Protein AF-A0A061N6A4-F1 (afdb_monomer)

Sequence (95 aa):
MDNPLVTDYTIAVEPDYSIVCETLDVQSWSSNPRLSHALTKLTPQQKKILIGYYKFELTNQEIADQLNVSQQAVSRMRLATIRFFTKRYERRNWQ

Mean predicted aligned error: 11.98 Å

Nearest PDB structures (foldseek):
  5wuq-assembly1_A  TM=7.495E-01  e=1.399E-01  Bacillus subtilis subsp. subtilis str. 168
  5wur-assembly2_B  TM=7.916E-01  e=5.030E-01  Bacillus subtilis subsp. subtilis str. 168
  6dvb-assembly1_F  TM=7.555E-01  e=5.318E-01  Mycobacterium tuberculosis H37Rv
  5wur-assembly1_A  TM=7.019E-01  e=5.622E-01  Bacillus subtilis subsp. subtilis str. 168
  5uxx-assembly1_A  TM=6.635E-01  e=5.318E-01  Bartonella quintana str. Toulouse

Structure (mmCIF, N/CA/C/O backbone):
data_AF-A0A061N6A4-F1
#
_entry.id   AF-A0A061N6A4-F1
#
loop_
_atom_site.group_PDB
_atom_site.id
_atom_site.type_symbol
_atom_site.label_atom_id
_atom_site.label_alt_id
_atom_site.label_comp_id
_atom_site.label_asym_id
_atom_site.label_entity_id
_atom_site.label_seq_id
_atom_site.pdbx_PDB_ins_code
_atom_site.Cartn_x
_atom_site.Cartn_y
_atom_site.Cartn_z
_atom_site.occupancy
_atom_site.B_iso_or_equiv
_atom_site.auth_seq_id
_atom_site.auth_comp_id
_atom_site.auth_asym_id
_atom_site.auth_atom_id
_atom_site.pdbx_PDB_model_num
ATOM 1 N N . MET A 1 1 ? -40.586 39.514 1.515 1.00 50.53 1 MET A N 1
ATOM 2 C CA . MET A 1 1 ? -41.139 38.231 1.979 1.00 50.53 1 MET A CA 1
ATOM 3 C C . MET A 1 1 ? -41.906 37.722 0.768 1.00 50.53 1 MET A C 1
ATOM 5 O O . MET A 1 1 ? -42.841 38.398 0.380 1.00 50.53 1 MET A O 1
ATOM 9 N N . ASP A 1 2 ? -41.415 36.804 -0.056 1.00 42.56 2 ASP A N 1
ATOM 10 C CA . ASP A 1 2 ? -40.715 35.565 0.266 1.00 42.56 2 ASP A CA 1
ATOM 11 C C . ASP A 1 2 ? -39.713 35.188 -0.834 1.00 42.56 2 ASP A C 1
ATOM 13 O O . ASP A 1 2 ? -39.983 35.334 -2.024 1.00 42.56 2 ASP A O 1
ATOM 17 N N . ASN A 1 3 ? -38.538 34.724 -0.413 1.00 44.59 3 ASN A N 1
ATOM 18 C CA . ASN A 1 3 ? -37.513 34.138 -1.269 1.00 44.59 3 ASN A CA 1
ATOM 19 C C . ASN A 1 3 ? -37.725 32.613 -1.268 1.00 44.59 3 ASN A C 1
ATOM 21 O O . ASN A 1 3 ? -37.571 32.015 -0.200 1.00 44.59 3 ASN A O 1
ATOM 25 N N . PRO A 1 4 ? -38.089 31.959 -2.384 1.00 51.03 4 PRO A N 1
ATOM 26 C CA . PRO A 1 4 ? -38.139 30.507 -2.413 1.00 51.03 4 PRO A CA 1
ATOM 27 C C . PRO A 1 4 ? -36.710 29.953 -2.417 1.00 51.03 4 PRO A C 1
ATOM 29 O O . PRO A 1 4 ? -35.962 30.096 -3.383 1.00 51.03 4 PRO A O 1
ATOM 32 N N . LEU A 1 5 ? -36.342 29.321 -1.302 1.00 46.56 5 LEU A N 1
ATOM 33 C CA . LEU A 1 5 ? -35.138 28.511 -1.154 1.00 46.56 5 LEU A CA 1
ATOM 34 C C . LEU A 1 5 ? -35.175 27.364 -2.172 1.00 46.56 5 LEU A C 1
ATOM 36 O O . LEU A 1 5 ? -35.786 26.326 -1.932 1.00 46.56 5 LEU A O 1
ATOM 40 N N . VAL A 1 6 ? -34.513 27.547 -3.313 1.00 47.22 6 VAL A N 1
ATOM 41 C CA . VAL A 1 6 ? -34.135 26.437 -4.190 1.00 47.22 6 VAL A CA 1
ATOM 42 C C . VAL A 1 6 ? -32.920 25.775 -3.548 1.00 47.22 6 VAL A C 1
ATOM 44 O O . VAL A 1 6 ? -31.777 26.148 -3.803 1.00 47.22 6 VAL A O 1
ATOM 47 N N . THR A 1 7 ? -33.163 24.834 -2.640 1.00 47.94 7 THR A N 1
ATOM 48 C CA . THR A 1 7 ? -32.129 23.904 -2.186 1.00 47.94 7 THR A CA 1
ATOM 49 C C . THR A 1 7 ? -31.909 22.883 -3.288 1.00 47.94 7 THR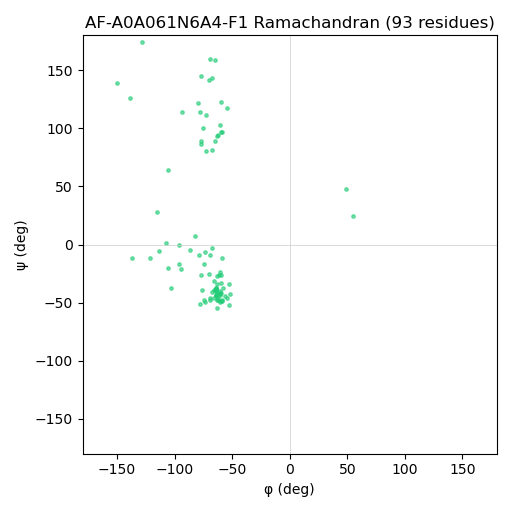 A C 1
ATOM 51 O O . THR A 1 7 ? -32.695 21.954 -3.470 1.00 47.94 7 THR A O 1
ATOM 54 N N . ASP A 1 8 ? -30.845 23.109 -4.047 1.00 44.41 8 ASP A N 1
ATOM 55 C CA . ASP A 1 8 ? -30.243 22.146 -4.955 1.00 44.41 8 ASP A CA 1
ATOM 56 C C . ASP A 1 8 ? -29.730 20.966 -4.115 1.00 44.41 8 ASP A C 1
ATOM 58 O O . ASP A 1 8 ? -28.652 21.014 -3.520 1.00 44.41 8 ASP A O 1
ATOM 62 N N . TYR A 1 9 ? -30.561 19.933 -3.959 1.00 51.38 9 TYR A N 1
ATOM 63 C CA . TYR A 1 9 ? -30.151 18.678 -3.340 1.00 51.38 9 TYR A CA 1
ATOM 64 C C . TYR A 1 9 ? -29.247 17.950 -4.329 1.00 51.38 9 TYR A C 1
ATOM 66 O O . TYR A 1 9 ? -29.665 17.039 -5.044 1.00 51.38 9 TYR A O 1
ATOM 74 N N . THR A 1 10 ? -27.983 18.361 -4.359 1.00 47.22 10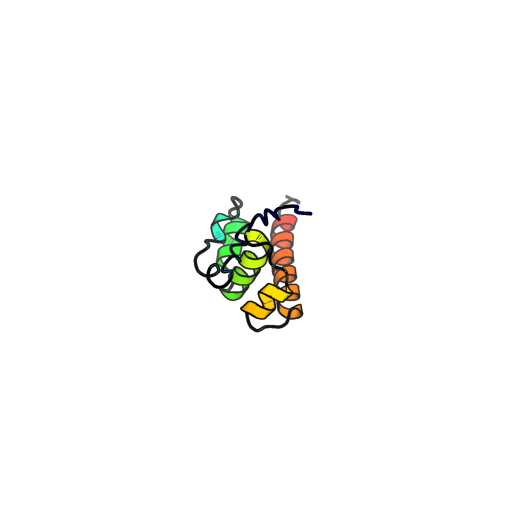 THR A N 1
ATOM 75 C CA . THR A 1 10 ? -26.909 17.533 -4.886 1.00 47.22 10 THR A CA 1
ATOM 76 C C . THR A 1 10 ? -26.904 16.287 -4.016 1.00 47.22 10 THR A C 1
ATOM 78 O O . THR A 1 10 ? -26.503 16.322 -2.854 1.00 47.22 10 THR A O 1
ATOM 81 N N . ILE A 1 11 ? -27.447 15.194 -4.549 1.00 50.00 11 ILE A N 1
ATOM 82 C CA . ILE A 1 11 ? -27.344 13.873 -3.945 1.00 50.00 11 ILE A CA 1
ATOM 83 C C . ILE A 1 11 ? -25.844 13.592 -3.875 1.00 50.00 11 ILE A C 1
ATOM 85 O O . ILE A 1 11 ? -25.228 13.206 -4.868 1.00 50.00 11 ILE A O 1
ATOM 89 N N . ALA A 1 12 ? -25.242 13.854 -2.716 1.00 49.50 12 ALA A N 1
ATOM 90 C CA . ALA A 1 12 ? -23.948 13.316 -2.363 1.00 49.50 12 ALA A CA 1
ATOM 91 C C . ALA A 1 12 ? -24.165 11.808 -2.271 1.00 49.50 12 ALA A C 1
ATOM 93 O O . ALA A 1 12 ? -24.579 11.277 -1.244 1.00 49.50 12 ALA A O 1
ATOM 94 N N . VAL A 1 13 ? -23.997 11.131 -3.405 1.00 51.44 13 VAL A N 1
ATOM 95 C CA . VAL A 1 13 ? -23.804 9.691 -3.425 1.00 51.44 13 VAL A CA 1
ATOM 96 C C . VAL A 1 13 ? -22.512 9.493 -2.652 1.00 51.44 13 VAL A C 1
ATOM 98 O O . VAL A 1 13 ? -21.431 9.681 -3.210 1.00 51.44 13 VAL A O 1
ATOM 101 N N . GLU A 1 14 ? -22.618 9.233 -1.348 1.00 52.78 14 GLU A N 1
ATOM 102 C CA . GLU A 1 14 ? -21.471 8.779 -0.579 1.00 52.78 14 GLU A CA 1
ATOM 103 C C . GLU A 1 14 ? -20.943 7.551 -1.317 1.00 52.78 14 GLU A C 1
ATOM 105 O O . GLU A 1 14 ? -21.703 6.596 -1.523 1.00 52.78 14 GLU A O 1
ATOM 110 N N . PRO A 1 15 ? -19.700 7.583 -1.828 1.00 52.09 15 PRO A N 1
ATOM 111 C CA . PRO A 1 15 ? -19.159 6.421 -2.493 1.00 52.09 15 PRO A CA 1
ATOM 112 C C . PRO A 1 15 ? -19.167 5.309 -1.457 1.00 52.09 15 PRO A C 1
ATOM 114 O O . PRO A 1 15 ? -18.605 5.464 -0.373 1.00 52.09 15 PRO A O 1
ATOM 117 N N . ASP A 1 16 ? -19.840 4.207 -1.766 1.00 52.2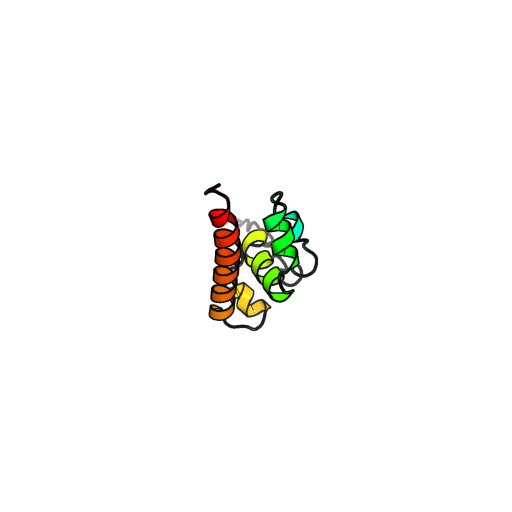8 16 ASP A N 1
ATOM 118 C CA . ASP A 1 16 ? -19.777 3.010 -0.945 1.00 52.28 16 ASP A CA 1
ATOM 119 C C . ASP A 1 16 ? -18.353 2.440 -1.050 1.00 52.28 16 ASP A C 1
ATOM 121 O O . ASP A 1 16 ? -18.039 1.559 -1.856 1.00 52.28 16 ASP A O 1
ATOM 125 N N . TYR A 1 17 ? -17.446 3.017 -0.259 1.00 51.97 17 TYR A N 1
ATOM 126 C CA . TYR A 1 17 ? -16.036 2.650 -0.190 1.00 51.97 17 TYR A CA 1
ATOM 127 C C . TYR A 1 17 ? -15.842 1.250 0.413 1.00 51.97 17 TYR A C 1
ATOM 129 O O . TYR A 1 17 ? -14.708 0.774 0.477 1.00 51.97 17 TYR A O 1
ATOM 137 N N . SER A 1 18 ? -16.916 0.570 0.841 1.00 52.44 18 SER A N 1
ATOM 138 C CA . SER A 1 18 ? -16.833 -0.737 1.493 1.00 52.44 18 SER A CA 1
ATOM 139 C C . SER A 1 18 ? -16.517 -1.893 0.532 1.00 52.44 18 SER A C 1
ATOM 141 O O . SER A 1 18 ? -16.063 -2.945 0.980 1.00 52.44 18 SER A O 1
ATOM 143 N N . ILE A 1 19 ? -16.677 -1.711 -0.788 1.00 53.66 19 ILE A N 1
ATOM 144 C CA . ILE A 1 19 ? -16.690 -2.843 -1.738 1.00 53.66 19 ILE A CA 1
ATOM 145 C C . ILE A 1 19 ? -15.413 -2.977 -2.591 1.00 53.66 19 ILE A C 1
ATOM 147 O O . ILE A 1 19 ? -15.110 -4.061 -3.096 1.00 53.66 19 ILE A O 1
ATOM 151 N N . VAL A 1 20 ? -14.594 -1.938 -2.759 1.00 52.28 20 VAL A N 1
ATOM 152 C CA . VAL A 1 20 ? -13.655 -1.914 -3.900 1.00 52.28 20 VAL A CA 1
ATOM 153 C C . VAL A 1 20 ? -12.199 -2.170 -3.515 1.00 52.28 20 VAL A C 1
ATOM 155 O O . VAL A 1 20 ? -11.331 -1.322 -3.681 1.00 52.28 20 VAL A O 1
ATOM 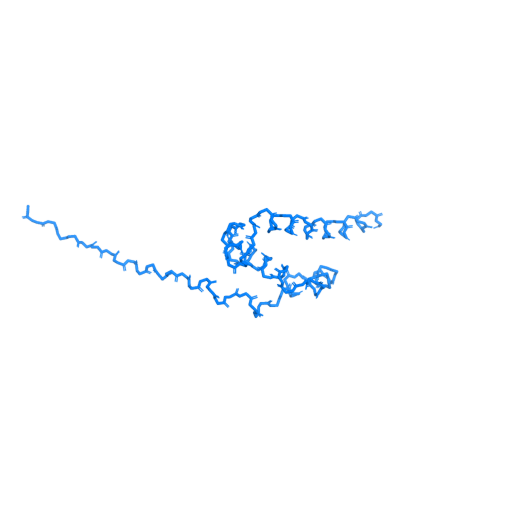158 N N . CYS A 1 21 ? -11.887 -3.362 -3.010 1.00 55.06 21 CYS A N 1
ATOM 159 C CA . CYS A 1 21 ? -10.487 -3.717 -2.729 1.00 55.06 21 CYS A CA 1
ATOM 160 C C . CYS A 1 21 ? -10.070 -5.131 -3.146 1.00 55.06 21 CYS A C 1
ATOM 162 O O . CYS A 1 21 ? -8.874 -5.417 -3.169 1.00 55.06 21 CYS A O 1
ATOM 164 N N . GLU A 1 22 ? -11.004 -6.017 -3.499 1.00 55.50 22 GLU A N 1
ATOM 165 C CA . GLU A 1 22 ? -10.666 -7.428 -3.749 1.00 55.50 22 GLU A CA 1
ATOM 166 C C . GLU A 1 22 ? -10.437 -7.779 -5.222 1.00 55.50 22 GLU A C 1
ATOM 168 O O . GLU A 1 22 ? -9.792 -8.784 -5.508 1.00 55.50 22 GLU A O 1
ATOM 173 N N . THR A 1 23 ? -10.878 -6.939 -6.161 1.00 57.69 23 THR A N 1
ATOM 174 C CA . THR A 1 23 ? -10.926 -7.296 -7.592 1.00 57.69 23 THR A CA 1
ATOM 175 C C . THR A 1 23 ? -9.977 -6.507 -8.493 1.00 57.69 23 THR A C 1
ATOM 177 O O . THR A 1 23 ? -9.869 -6.816 -9.678 1.00 57.69 23 THR A O 1
ATOM 180 N N . LEU A 1 24 ? -9.264 -5.502 -7.974 1.00 70.19 24 LEU A N 1
ATOM 181 C CA . LEU A 1 24 ? -8.369 -4.691 -8.802 1.00 70.19 24 LEU A CA 1
ATOM 182 C C . LEU A 1 24 ? -7.036 -5.401 -9.052 1.00 70.19 24 LEU A C 1
ATOM 184 O O . LEU A 1 24 ? -6.278 -5.704 -8.127 1.00 70.19 24 LEU A O 1
ATOM 188 N N . ASP A 1 25 ? -6.728 -5.612 -10.332 1.00 75.81 25 ASP A N 1
ATOM 189 C CA . ASP A 1 25 ? -5.466 -6.210 -10.747 1.00 75.81 25 ASP A CA 1
ATOM 190 C C . ASP A 1 25 ? -4.311 -5.201 -10.679 1.00 75.81 25 ASP A C 1
ATOM 192 O O . ASP A 1 25 ? -3.971 -4.525 -11.654 1.00 75.81 25 ASP A O 1
ATOM 196 N N . VAL A 1 26 ? -3.677 -5.134 -9.508 1.00 76.25 26 VAL A N 1
ATOM 197 C CA . VAL A 1 26 ? -2.532 -4.255 -9.238 1.00 76.25 26 VAL A CA 1
ATOM 198 C C . VAL A 1 26 ? -1.331 -4.562 -10.146 1.00 76.25 26 VAL A C 1
ATOM 200 O O . VAL A 1 26 ? -0.509 -3.682 -10.378 1.00 76.25 26 VAL A O 1
ATOM 203 N N . GLN A 1 27 ? -1.191 -5.774 -10.700 1.00 72.81 27 GLN A N 1
ATOM 204 C CA . GLN A 1 27 ? -0.014 -6.112 -11.517 1.00 72.81 27 GLN A CA 1
ATOM 205 C C . GLN A 1 27 ? -0.001 -5.382 -12.869 1.00 72.81 27 GLN A C 1
ATOM 207 O O . GLN A 1 27 ? 1.069 -5.148 -13.434 1.00 72.81 27 GLN A O 1
ATOM 212 N N . SER A 1 28 ? -1.182 -4.995 -13.357 1.00 78.19 28 SER A N 1
ATOM 213 C CA . SER A 1 28 ? -1.376 -4.258 -14.608 1.00 78.19 28 SER A CA 1
ATOM 214 C C . SER A 1 28 ? -1.077 -2.759 -14.479 1.00 78.19 28 SER A C 1
ATOM 216 O O . SER A 1 28 ? -0.990 -2.055 -15.480 1.00 78.19 28 SER A O 1
ATOM 218 N N . TRP A 1 29 ? -0.862 -2.258 -13.256 1.00 81.25 29 TRP A N 1
ATOM 219 C CA . TRP A 1 29 ? -0.682 -0.826 -12.981 1.00 81.25 29 TRP A CA 1
ATOM 220 C C . TRP A 1 29 ? 0.674 -0.276 -13.423 1.00 81.25 29 TRP A C 1
ATOM 222 O O . TRP A 1 29 ? 0.923 0.925 -13.334 1.00 81.25 29 TRP A O 1
ATOM 232 N N . SER A 1 30 ? 1.578 -1.143 -13.875 1.00 76.81 30 SER A N 1
ATOM 233 C CA . SER A 1 30 ? 2.871 -0.728 -14.388 1.00 76.81 30 SER A CA 1
ATOM 234 C C . SER A 1 30 ? 3.249 -1.520 -15.627 1.00 76.81 30 SER A C 1
ATOM 236 O O . SER A 1 30 ? 3.372 -2.741 -15.577 1.00 76.81 30 SER A O 1
ATOM 238 N N . SER A 1 31 ? 3.563 -0.810 -16.709 1.00 77.12 31 SER A N 1
ATOM 239 C CA . SER A 1 31 ? 4.170 -1.391 -17.913 1.00 77.12 31 SER A CA 1
ATOM 240 C C . SER A 1 31 ? 5.617 -1.843 -17.687 1.00 77.12 31 SER A C 1
ATOM 242 O O . SER A 1 31 ? 6.208 -2.491 -18.547 1.00 77.12 31 SER A O 1
ATOM 244 N N . ASN A 1 32 ? 6.226 -1.507 -16.542 1.00 77.75 32 ASN A N 1
ATOM 245 C CA . ASN A 1 32 ? 7.554 -1.992 -16.199 1.00 77.75 32 ASN A CA 1
ATOM 246 C C . ASN A 1 32 ? 7.446 -3.447 -15.712 1.00 77.75 32 ASN A C 1
ATOM 248 O O . ASN A 1 32 ? 6.919 -3.680 -14.620 1.00 77.75 32 ASN A O 1
ATOM 252 N N . PRO A 1 33 ? 8.011 -4.431 -16.437 1.00 79.25 33 PRO A N 1
ATOM 253 C CA . PRO A 1 33 ? 7.838 -5.845 -16.110 1.00 79.25 33 PRO A CA 1
ATOM 254 C C . PRO A 1 33 ? 8.383 -6.208 -14.724 1.00 79.25 33 PRO A C 1
ATOM 256 O O . PRO A 1 33 ? 7.889 -7.137 -14.090 1.00 79.25 33 PRO A O 1
ATOM 259 N N . ARG A 1 34 ? 9.366 -5.462 -14.192 1.00 73.25 34 ARG A N 1
ATOM 260 C CA . ARG A 1 34 ? 9.863 -5.688 -12.825 1.00 73.25 34 ARG A CA 1
ATOM 261 C C . ARG A 1 34 ? 8.918 -5.162 -11.758 1.00 73.25 34 ARG A C 1
ATOM 263 O O . ARG A 1 34 ? 8.800 -5.806 -10.719 1.00 73.25 34 ARG A O 1
ATOM 270 N N . LEU A 1 35 ? 8.301 -4.001 -11.985 1.00 73.44 35 LEU A N 1
ATOM 271 C CA . LEU A 1 35 ? 7.306 -3.448 -11.065 1.00 73.44 35 LEU A CA 1
ATOM 272 C C . LEU A 1 35 ? 6.044 -4.304 -11.105 1.00 73.44 35 LEU A C 1
ATOM 274 O O . LEU A 1 35 ? 5.598 -4.738 -10.052 1.00 73.44 35 LEU A O 1
ATOM 278 N N . SER A 1 36 ? 5.568 -4.658 -12.300 1.00 80.00 36 SER A N 1
ATOM 279 C CA . SER A 1 36 ? 4.470 -5.610 -12.489 1.00 80.00 36 SER A CA 1
ATOM 280 C C . SER A 1 36 ? 4.737 -6.928 -11.750 1.00 80.00 36 SER A C 1
ATOM 282 O O . SER A 1 36 ? 3.965 -7.316 -10.874 1.00 80.00 36 SER A O 1
ATOM 284 N N . HIS A 1 37 ? 5.904 -7.552 -11.964 1.00 80.12 37 HIS A N 1
ATOM 285 C CA . HIS A 1 37 ? 6.283 -8.773 -11.247 1.00 80.12 37 HIS A CA 1
ATOM 286 C C . HIS A 1 37 ? 6.367 -8.572 -9.727 1.00 80.12 37 HIS A C 1
ATOM 288 O O . HIS A 1 37 ? 5.937 -9.428 -8.959 1.00 80.12 37 HIS A O 1
ATOM 294 N N . ALA A 1 38 ? 6.900 -7.446 -9.260 1.00 76.94 38 ALA A N 1
ATOM 295 C CA . ALA A 1 38 ? 6.962 -7.118 -7.841 1.00 76.94 38 ALA A CA 1
ATOM 296 C C . ALA A 1 38 ? 5.566 -6.941 -7.211 1.00 76.94 38 ALA A C 1
ATOM 298 O O . ALA A 1 38 ? 5.354 -7.408 -6.093 1.00 76.94 38 ALA A O 1
ATOM 299 N N . LEU A 1 39 ? 4.611 -6.354 -7.937 1.00 81.75 39 LEU A N 1
ATOM 300 C CA . LEU A 1 39 ? 3.214 -6.192 -7.517 1.00 81.75 39 LEU A CA 1
ATOM 301 C C . LEU A 1 39 ? 2.499 -7.54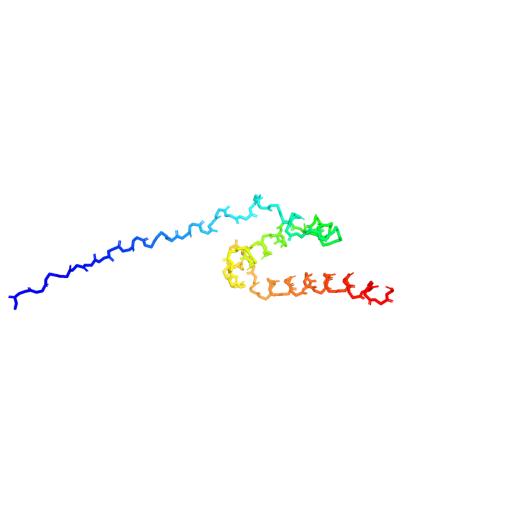8 -7.381 1.00 81.75 39 LEU A C 1
ATOM 303 O O . LEU A 1 39 ? 1.678 -7.717 -6.477 1.00 81.75 39 LEU A O 1
ATOM 307 N N . THR A 1 40 ? 2.875 -8.558 -8.181 1.00 83.00 40 THR A N 1
ATOM 308 C CA . THR A 1 40 ? 2.352 -9.934 -8.015 1.00 83.00 40 THR A CA 1
ATOM 309 C C . THR A 1 40 ? 2.733 -10.574 -6.679 1.00 83.00 40 THR A C 1
ATOM 311 O O . THR A 1 40 ? 1.998 -11.423 -6.179 1.00 83.00 40 THR A O 1
ATOM 314 N N . LYS A 1 41 ? 3.863 -10.166 -6.082 1.00 82.75 41 LYS A N 1
ATOM 315 C CA . LYS A 1 41 ? 4.410 -10.751 -4.846 1.00 82.75 41 LYS A CA 1
ATOM 316 C C . LYS A 1 41 ? 3.853 -10.127 -3.569 1.00 82.75 41 LYS A C 1
ATOM 318 O O . LYS A 1 41 ? 4.189 -10.590 -2.483 1.00 82.75 41 LYS A O 1
ATOM 323 N N . LEU A 1 42 ? 3.038 -9.083 -3.689 1.00 80.56 42 LEU A N 1
ATOM 324 C CA . LEU A 1 42 ? 2.423 -8.437 -2.540 1.00 80.56 42 LEU A CA 1
ATOM 325 C C . LEU A 1 42 ? 1.367 -9.339 -1.903 1.00 80.56 42 LEU A C 1
ATOM 327 O O . LEU A 1 42 ? 0.599 -10.009 -2.599 1.00 80.56 42 LEU A O 1
ATOM 331 N N . THR A 1 43 ? 1.300 -9.316 -0.574 1.00 84.31 43 THR A N 1
ATOM 332 C CA . THR A 1 43 ? 0.224 -9.985 0.163 1.00 84.31 43 THR A CA 1
ATOM 333 C C . THR A 1 43 ? -1.124 -9.323 -0.150 1.00 84.31 43 THR A C 1
ATOM 335 O O . THR A 1 43 ? -1.156 -8.152 -0.543 1.00 84.31 43 THR A O 1
ATOM 338 N N . PRO A 1 44 ? -2.260 -10.015 0.055 1.00 83.75 44 PRO A N 1
ATOM 339 C CA . PRO A 1 44 ? -3.579 -9.418 -0.153 1.00 83.75 44 PRO A CA 1
ATOM 340 C C . PRO A 1 44 ? -3.749 -8.091 0.595 1.00 83.75 44 PRO A C 1
ATOM 342 O O . PRO A 1 44 ? -4.195 -7.108 0.016 1.00 83.75 44 PRO A O 1
ATOM 345 N N . GLN A 1 45 ? -3.291 -8.014 1.845 1.00 82.19 45 GLN A N 1
ATOM 346 C CA . GLN A 1 45 ? -3.372 -6.792 2.646 1.00 82.19 45 GLN A CA 1
ATOM 347 C C . GLN A 1 45 ? -2.516 -5.648 2.078 1.00 82.19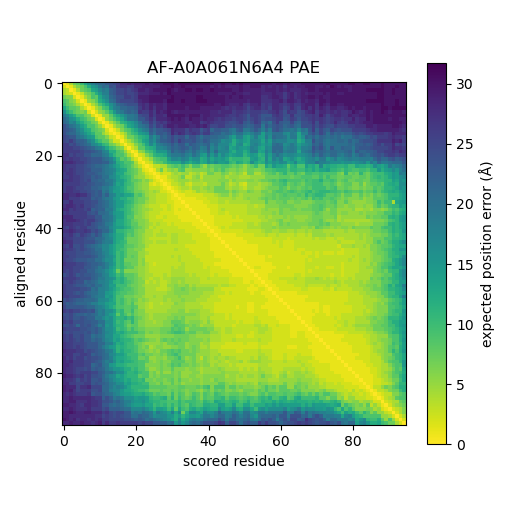 45 GLN A C 1
ATOM 349 O O . GLN A 1 45 ? -2.957 -4.503 2.052 1.00 82.19 45 GLN A O 1
ATOM 354 N N . GLN A 1 46 ? -1.316 -5.941 1.569 1.00 82.62 46 GLN A N 1
ATOM 355 C CA . GLN A 1 46 ? -0.475 -4.944 0.897 1.00 82.62 46 GLN A CA 1
ATOM 356 C C . GLN A 1 46 ? -1.123 -4.422 -0.388 1.00 82.62 46 GLN A C 1
ATOM 358 O O . GLN A 1 46 ? -1.044 -3.226 -0.667 1.00 82.62 46 GLN A O 1
ATOM 363 N N . LYS A 1 47 ? -1.794 -5.300 -1.144 1.00 85.62 47 LYS A N 1
ATOM 364 C CA . LYS A 1 47 ? -2.574 -4.903 -2.322 1.00 85.62 47 LYS A CA 1
ATOM 365 C C . LYS A 1 47 ? -3.727 -3.984 -1.926 1.00 85.62 47 LYS A C 1
ATOM 367 O O . LYS A 1 47 ? -3.834 -2.917 -2.513 1.00 85.62 47 LYS A O 1
ATOM 372 N N . LYS A 1 48 ? -4.505 -4.329 -0.891 1.00 85.81 48 LYS A N 1
ATOM 373 C CA . LYS A 1 48 ? -5.595 -3.477 -0.371 1.00 85.81 48 LYS A CA 1
ATOM 374 C C . LYS A 1 48 ? -5.091 -2.085 0.036 1.00 85.81 48 LYS A C 1
ATOM 376 O O . LYS A 1 48 ? -5.673 -1.088 -0.369 1.00 85.81 48 LYS A O 1
ATOM 381 N N . ILE A 1 49 ? -3.957 -2.004 0.740 1.00 86.62 49 ILE A N 1
ATOM 382 C CA . ILE A 1 49 ? -3.339 -0.719 1.122 1.00 86.62 49 ILE A CA 1
ATOM 383 C C . ILE A 1 49 ? -2.928 0.105 -0.107 1.00 86.62 49 ILE A C 1
ATOM 385 O O . ILE A 1 49 ? -3.191 1.305 -0.154 1.00 86.62 49 ILE A O 1
ATOM 389 N N . LEU A 1 50 ? -2.281 -0.512 -1.103 1.00 85.94 50 LEU A N 1
ATOM 390 C CA . LEU A 1 50 ? -1.909 0.189 -2.338 1.00 85.94 50 LEU A CA 1
ATOM 391 C C . LEU A 1 50 ? -3.133 0.648 -3.125 1.00 85.94 50 LEU A C 1
ATOM 393 O O . LEU A 1 50 ? -3.121 1.751 -3.667 1.00 85.94 50 LEU A O 1
ATOM 397 N N . ILE A 1 51 ? -4.165 -0.191 -3.179 1.00 85.81 51 ILE A N 1
ATOM 398 C CA . ILE A 1 51 ? -5.411 0.107 -3.870 1.00 85.81 51 ILE A CA 1
ATOM 399 C C . ILE A 1 51 ? -6.101 1.306 -3.233 1.00 85.81 51 ILE A C 1
ATOM 401 O O . ILE A 1 51 ? -6.340 2.297 -3.923 1.00 85.81 51 ILE A O 1
ATOM 405 N N . GLY A 1 52 ? -6.338 1.253 -1.923 1.00 85.62 52 GLY A N 1
ATOM 406 C CA . GLY A 1 52 ? -6.958 2.349 -1.186 1.00 85.62 52 GLY A CA 1
ATOM 407 C C . GLY A 1 52 ? -6.210 3.664 -1.386 1.00 85.62 52 GLY A C 1
ATOM 408 O O . GLY A 1 52 ? -6.818 4.673 -1.719 1.00 85.62 52 GLY A O 1
ATOM 409 N N . TYR A 1 53 ? -4.880 3.636 -1.286 1.00 86.81 53 TYR A N 1
ATOM 410 C CA . TYR A 1 53 ? -4.086 4.859 -1.351 1.00 86.81 53 TYR A CA 1
ATOM 411 C C . TYR A 1 53 ? -3.961 5.446 -2.764 1.00 86.81 53 TYR A C 1
ATOM 413 O O . TYR A 1 53 ? -4.125 6.645 -2.947 1.00 86.81 53 TYR A O 1
ATOM 421 N N . TYR A 1 54 ? -3.628 4.632 -3.771 1.00 84.31 54 TYR A N 1
ATOM 422 C CA . TYR A 1 54 ? -3.290 5.140 -5.109 1.00 84.31 54 TYR A CA 1
ATOM 423 C C . TYR A 1 54 ? -4.463 5.163 -6.089 1.00 84.31 54 TYR A C 1
ATOM 425 O O . TYR A 1 54 ? -4.384 5.869 -7.090 1.00 84.31 54 TYR A O 1
ATOM 433 N N . LYS A 1 55 ? -5.521 4.377 -5.852 1.00 83.81 55 LYS A N 1
ATOM 434 C CA . LYS A 1 55 ? -6.696 4.340 -6.737 1.00 83.81 55 LYS A CA 1
ATOM 435 C C . LYS A 1 55 ? -7.882 5.112 -6.178 1.00 83.81 55 LYS A C 1
ATOM 437 O O . LYS A 1 55 ? -8.596 5.725 -6.964 1.00 83.81 55 LYS A O 1
ATOM 442 N N . PHE A 1 56 ? -8.079 5.055 -4.864 1.00 83.69 56 PHE A N 1
ATOM 443 C CA . PHE A 1 56 ? -9.202 5.698 -4.177 1.00 83.69 56 PHE A CA 1
ATOM 444 C C . PHE A 1 56 ? -8.795 6.932 -3.372 1.00 83.69 56 PHE A C 1
ATOM 446 O O . PHE A 1 56 ? -9.650 7.528 -2.735 1.00 83.69 56 PHE A O 1
ATOM 453 N N . GLU A 1 57 ? -7.508 7.299 -3.392 1.00 85.50 57 GLU A N 1
ATOM 454 C CA . GLU A 1 57 ? -6.964 8.470 -2.689 1.00 85.50 57 GLU A CA 1
ATOM 455 C C . GLU A 1 57 ? -7.274 8.491 -1.180 1.00 85.50 57 GLU A C 1
ATOM 457 O O . GLU A 1 57 ? -7.247 9.541 -0.541 1.00 85.50 57 GLU A O 1
ATOM 462 N N . LEU A 1 58 ? -7.515 7.314 -0.589 1.00 86.75 58 LEU A N 1
ATOM 463 C CA . LEU A 1 58 ? -7.823 7.179 0.828 1.00 86.75 58 LEU A CA 1
ATOM 464 C C . LEU A 1 58 ? -6.609 7.533 1.686 1.00 86.75 58 LEU A C 1
ATOM 466 O O . LEU A 1 58 ? -5.456 7.179 1.397 1.00 86.75 58 LEU A O 1
ATOM 470 N N . THR A 1 59 ? -6.876 8.170 2.815 1.00 89.75 59 THR A N 1
ATOM 471 C CA . THR A 1 59 ? -5.877 8.443 3.836 1.00 89.75 59 THR A CA 1
ATOM 472 C C . THR A 1 59 ? -5.428 7.152 4.522 1.00 89.75 59 THR A C 1
ATOM 474 O O . THR A 1 59 ? -6.115 6.131 4.560 1.00 89.75 59 THR A O 1
ATOM 477 N N . ASN A 1 60 ? -4.250 7.199 5.151 1.00 87.31 60 ASN A N 1
ATOM 478 C CA . ASN A 1 60 ? -3.780 6.066 5.953 1.00 87.31 60 ASN A CA 1
ATOM 479 C C . ASN A 1 60 ? -4.725 5.710 7.102 1.00 87.31 60 ASN A C 1
ATOM 481 O O . ASN A 1 60 ? -4.667 4.575 7.561 1.00 87.31 60 ASN A O 1
ATOM 485 N N . GLN A 1 61 ? -5.500 6.676 7.603 1.00 89.94 61 GLN A N 1
ATOM 486 C CA . GLN A 1 61 ? -6.447 6.440 8.684 1.00 89.94 61 GLN A CA 1
ATOM 487 C C . GLN A 1 61 ? -7.656 5.665 8.158 1.00 89.94 61 GLN A C 1
ATOM 489 O O . GLN A 1 61 ? -7.939 4.596 8.676 1.00 89.94 61 GLN A O 1
ATOM 494 N N . GLU A 1 62 ? -8.260 6.103 7.054 1.00 87.00 62 GLU A N 1
ATOM 495 C CA . GLU A 1 62 ? -9.405 5.408 6.445 1.00 87.00 62 GLU A CA 1
ATOM 496 C C . GLU A 1 62 ? -9.052 3.973 6.030 1.00 87.00 62 GLU A C 1
ATOM 498 O O . GLU A 1 62 ? -9.801 3.035 6.292 1.00 87.00 62 GLU A O 1
ATOM 503 N N . ILE A 1 63 ? -7.862 3.766 5.455 1.00 88.06 63 ILE A N 1
ATOM 504 C CA . ILE A 1 63 ? -7.365 2.421 5.123 1.00 88.06 63 ILE A CA 1
ATOM 505 C C . ILE A 1 63 ? -7.147 1.583 6.391 1.00 88.06 63 ILE A C 1
ATOM 507 O O . ILE A 1 63 ? -7.377 0.373 6.390 1.00 88.06 63 ILE A O 1
ATOM 511 N N . ALA A 1 64 ? -6.661 2.199 7.469 1.00 88.31 64 ALA A N 1
ATOM 512 C CA . ALA A 1 64 ? -6.432 1.517 8.737 1.00 88.31 64 ALA A CA 1
ATOM 513 C C . ALA A 1 64 ? -7.750 1.079 9.384 1.00 88.31 64 ALA A C 1
ATOM 515 O O . ALA A 1 64 ? -7.834 -0.060 9.846 1.00 88.31 64 ALA A O 1
ATOM 516 N N . ASP A 1 65 ? -8.769 1.934 9.323 1.00 89.31 65 ASP A N 1
ATOM 517 C CA . ASP A 1 65 ? -10.114 1.660 9.822 1.00 89.31 65 ASP A CA 1
ATOM 518 C C . ASP A 1 65 ? -10.766 0.514 9.030 1.00 89.31 65 ASP A C 1
ATOM 520 O O . ASP A 1 65 ? -11.260 -0.443 9.624 1.00 89.31 65 ASP A O 1
ATOM 524 N N . GLN A 1 66 ? -10.656 0.521 7.694 1.00 85.81 66 GLN A N 1
ATOM 525 C CA . GLN A 1 66 ? -11.160 -0.563 6.833 1.00 85.81 66 GLN A CA 1
ATOM 526 C C . GLN A 1 66 ? -10.468 -1.912 7.073 1.00 85.81 66 GLN A C 1
ATOM 528 O O . GLN A 1 66 ? -11.077 -2.972 6.924 1.00 85.81 66 GLN A O 1
ATOM 533 N N . LEU A 1 67 ? -9.177 -1.895 7.410 1.00 83.50 67 LEU A N 1
ATOM 534 C CA . LEU A 1 67 ? -8.377 -3.105 7.617 1.00 83.50 67 LEU A CA 1
ATOM 535 C C . LEU A 1 67 ? -8.286 -3.528 9.088 1.00 83.50 67 LEU A C 1
ATOM 537 O O . LEU A 1 67 ? -7.631 -4.531 9.375 1.00 83.50 67 LEU A O 1
ATOM 541 N N . ASN A 1 68 ? -8.914 -2.780 9.999 1.00 86.75 68 ASN A N 1
ATOM 542 C CA . ASN A 1 68 ? -8.824 -2.958 11.446 1.00 86.75 68 ASN A CA 1
ATOM 543 C C . ASN A 1 68 ? -7.366 -3.082 11.944 1.00 86.75 68 ASN A C 1
ATOM 545 O O . ASN A 1 68 ? -6.995 -4.002 12.678 1.00 86.75 68 ASN A O 1
ATOM 549 N N . VAL A 1 69 ? -6.504 -2.171 11.491 1.00 86.69 69 VAL A N 1
ATOM 550 C CA . VAL A 1 69 ? -5.093 -2.073 11.903 1.00 86.69 69 VAL A CA 1
ATOM 551 C C . VAL A 1 69 ? -4.765 -0.652 12.348 1.00 86.69 69 VAL A C 1
ATOM 553 O O . VAL A 1 69 ? -5.571 0.254 12.215 1.00 86.69 69 VAL A O 1
ATOM 556 N N . SER A 1 70 ? -3.556 -0.414 12.863 1.00 90.44 70 SER A N 1
ATOM 557 C CA . SER A 1 70 ? -3.131 0.955 13.170 1.00 90.44 70 SER A CA 1
ATOM 558 C C . SER A 1 70 ? -2.725 1.731 11.913 1.00 90.44 70 SER A C 1
ATOM 560 O O . SER A 1 70 ? -2.058 1.206 11.017 1.00 90.44 70 SER A O 1
ATOM 562 N N . GLN A 1 71 ? -3.008 3.033 11.907 1.00 91.69 71 GLN A N 1
ATOM 563 C CA . GLN A 1 71 ? -2.537 3.990 10.897 1.00 91.69 71 GLN A CA 1
ATOM 564 C C . GLN A 1 71 ? -1.008 3.944 10.712 1.00 91.69 71 GLN A C 1
ATOM 566 O O . GLN A 1 71 ? -0.489 4.028 9.594 1.00 91.69 71 GLN A O 1
ATOM 571 N N . GLN A 1 72 ? -0.272 3.688 11.798 1.00 91.00 72 GLN A N 1
ATOM 572 C CA . GLN A 1 72 ? 1.175 3.479 11.766 1.00 91.00 72 GLN A CA 1
ATOM 573 C C . GLN A 1 72 ? 1.577 2.211 11.001 1.00 91.00 72 GLN A C 1
ATOM 575 O O . GLN A 1 72 ? 2.585 2.220 10.293 1.00 91.00 72 GLN A O 1
ATOM 580 N N . ALA A 1 73 ? 0.822 1.114 11.131 1.00 82.31 73 ALA A N 1
ATOM 581 C CA . ALA A 1 73 ? 1.076 -0.113 10.380 1.00 82.31 73 ALA A CA 1
ATOM 582 C C . ALA A 1 73 ? 0.889 0.114 8.874 1.00 82.31 73 ALA A C 1
ATOM 584 O O . ALA A 1 73 ? 1.764 -0.273 8.096 1.00 82.31 73 ALA A O 1
ATOM 585 N N . VAL A 1 74 ? -0.175 0.821 8.476 1.00 86.50 74 VAL A N 1
ATOM 586 C CA . VAL A 1 74 ? -0.420 1.212 7.076 1.00 86.50 74 VAL A CA 1
ATOM 587 C C . VAL A 1 74 ? 0.725 2.080 6.545 1.00 86.50 74 VAL A C 1
ATOM 589 O O . VAL A 1 74 ? 1.309 1.769 5.505 1.00 86.50 74 VAL A O 1
ATOM 592 N N . SER A 1 75 ? 1.131 3.106 7.300 1.00 88.38 75 SER A N 1
ATOM 593 C CA . SER A 1 75 ? 2.242 3.995 6.933 1.00 88.38 75 SER A CA 1
ATOM 594 C C . SER A 1 75 ? 3.567 3.240 6.745 1.00 88.38 75 SER A C 1
ATOM 596 O O . SER A 1 75 ? 4.232 3.377 5.711 1.00 88.38 75 SER A O 1
ATOM 598 N N . ARG A 1 76 ? 3.934 2.370 7.699 1.00 86.75 76 ARG A N 1
ATOM 599 C CA . ARG A 1 76 ? 5.146 1.534 7.614 1.00 86.75 76 ARG A CA 1
ATOM 600 C C . ARG A 1 76 ? 5.112 0.609 6.400 1.00 86.75 76 ARG A C 1
ATOM 602 O O . ARG A 1 76 ? 6.121 0.492 5.702 1.00 86.75 76 ARG A O 1
ATOM 609 N N . MET A 1 77 ? 3.965 -0.014 6.135 1.00 83.19 77 MET A N 1
ATOM 610 C CA . MET A 1 77 ? 3.780 -0.913 4.997 1.00 83.19 77 MET A CA 1
ATOM 611 C C . MET A 1 77 ? 3.929 -0.172 3.664 1.00 83.19 77 MET A C 1
ATOM 613 O O . MET A 1 77 ? 4.627 -0.646 2.762 1.00 83.19 77 MET A O 1
ATOM 617 N N . ARG A 1 78 ? 3.347 1.027 3.553 1.00 83.88 78 ARG A N 1
ATOM 618 C CA . ARG A 1 78 ? 3.453 1.875 2.360 1.00 83.88 78 ARG A CA 1
ATOM 619 C C . ARG A 1 78 ? 4.902 2.281 2.089 1.00 83.88 78 ARG A C 1
ATOM 621 O O . ARG A 1 78 ? 5.401 2.092 0.983 1.00 83.88 78 ARG A O 1
ATOM 628 N N . LEU A 1 79 ? 5.620 2.746 3.113 1.00 85.44 79 LEU A N 1
ATOM 629 C CA . LEU A 1 79 ? 7.038 3.112 2.997 1.00 85.44 79 LEU A CA 1
ATOM 630 C C . LEU A 1 79 ? 7.932 1.917 2.641 1.00 85.44 79 LEU A C 1
ATOM 632 O O . LEU A 1 79 ? 8.845 2.049 1.826 1.00 85.44 79 LEU A O 1
ATOM 636 N N . ALA A 1 80 ? 7.688 0.746 3.233 1.00 79.38 80 ALA A N 1
ATOM 637 C CA . ALA A 1 80 ? 8.410 -0.478 2.887 1.00 79.38 80 ALA A CA 1
ATOM 638 C C . ALA A 1 80 ? 8.205 -0.859 1.413 1.00 79.38 80 ALA A C 1
ATOM 640 O O . ALA A 1 80 ? 9.168 -1.204 0.726 1.00 79.38 80 ALA A O 1
ATOM 641 N N . THR A 1 81 ? 6.975 -0.720 0.924 1.00 76.25 81 THR A N 1
ATOM 642 C CA . THR A 1 81 ? 6.598 -1.005 -0.462 1.00 76.25 81 THR A CA 1
ATOM 643 C C . THR A 1 81 ? 7.278 -0.042 -1.442 1.00 76.25 81 THR A C 1
ATOM 645 O O . THR A 1 81 ? 7.900 -0.491 -2.403 1.00 76.25 81 THR A O 1
ATOM 648 N N . ILE A 1 82 ? 7.281 1.266 -1.157 1.00 80.38 82 ILE A N 1
ATOM 649 C CA . ILE A 1 82 ? 8.000 2.261 -1.975 1.00 80.38 82 ILE A CA 1
ATOM 650 C C . ILE A 1 82 ? 9.502 1.957 -2.000 1.00 80.38 82 ILE A C 1
ATOM 652 O O . ILE A 1 82 ? 10.088 1.849 -3.074 1.00 80.38 82 ILE A O 1
ATOM 656 N N . ARG A 1 83 ? 10.129 1.731 -0.836 1.00 79.75 83 ARG A N 1
ATOM 657 C CA . ARG A 1 83 ? 11.567 1.406 -0.756 1.00 79.75 83 ARG A CA 1
ATOM 658 C C . ARG A 1 83 ? 11.934 0.155 -1.547 1.00 79.75 83 ARG A C 1
ATOM 660 O O . ARG A 1 83 ? 13.002 0.107 -2.156 1.00 79.75 83 ARG A O 1
ATOM 667 N N . PHE A 1 84 ? 11.068 -0.855 -1.544 1.00 73.75 84 PHE A N 1
ATOM 668 C CA . PHE A 1 84 ? 11.265 -2.062 -2.340 1.00 73.75 84 PHE A CA 1
ATOM 669 C C . PHE A 1 84 ? 11.309 -1.755 -3.842 1.00 73.75 84 PHE A C 1
ATOM 671 O O . PHE A 1 84 ? 12.185 -2.270 -4.544 1.00 73.75 84 PHE A O 1
ATOM 678 N N . PHE A 1 85 ? 10.424 -0.880 -4.322 1.00 71.12 85 PHE A N 1
ATOM 679 C CA . PHE A 1 85 ? 10.416 -0.438 -5.715 1.00 71.12 85 PHE A CA 1
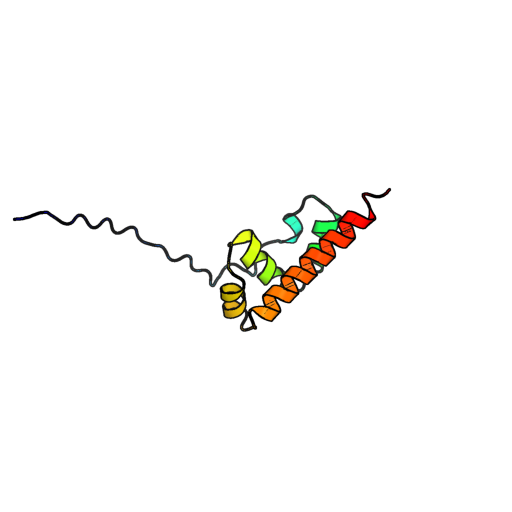ATOM 680 C C . PHE A 1 85 ? 11.61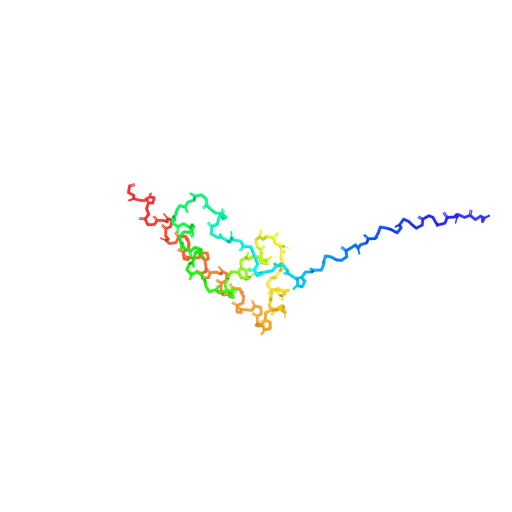9 0.450 -6.055 1.00 71.12 85 PHE A C 1
ATOM 682 O O . PHE A 1 85 ? 12.316 0.158 -7.029 1.00 71.12 85 PHE A O 1
ATOM 689 N N . THR A 1 86 ? 11.937 1.452 -5.229 1.00 71.69 86 THR A N 1
ATOM 690 C CA . THR A 1 86 ? 13.081 2.359 -5.435 1.00 71.69 86 THR A CA 1
ATOM 691 C C . THR A 1 86 ? 14.405 1.598 -5.497 1.00 71.69 86 THR A C 1
ATOM 693 O O . THR A 1 86 ? 15.145 1.729 -6.469 1.00 71.69 86 THR A O 1
ATOM 696 N N . LYS A 1 87 ? 14.663 0.684 -4.551 1.00 70.25 87 LYS A N 1
ATOM 697 C CA . LYS A 1 87 ? 15.890 -0.136 -4.538 1.00 70.25 87 LYS A CA 1
ATOM 698 C C . LYS A 1 87 ? 16.041 -1.004 -5.793 1.00 70.25 87 LYS A C 1
ATOM 700 O O . LYS A 1 87 ? 17.156 -1.280 -6.237 1.00 70.25 87 LYS A O 1
ATOM 705 N N . ARG A 1 88 ? 14.928 -1.482 -6.360 1.00 66.38 88 ARG A N 1
ATOM 706 C CA . ARG A 1 88 ? 14.920 -2.270 -7.605 1.00 66.38 88 ARG A CA 1
ATOM 707 C C . ARG A 1 88 ? 15.101 -1.411 -8.856 1.00 66.38 88 ARG A C 1
ATOM 709 O O . ARG A 1 88 ? 15.585 -1.941 -9.859 1.00 66.38 88 ARG A O 1
ATOM 716 N N . TYR A 1 89 ? 14.713 -0.141 -8.792 1.00 63.59 89 TYR A N 1
ATOM 717 C CA . TYR A 1 89 ? 14.879 0.836 -9.862 1.00 63.59 89 TYR A CA 1
ATOM 718 C C . TYR A 1 89 ? 16.322 1.365 -9.917 1.00 63.59 89 TYR A C 1
ATOM 720 O O . TYR A 1 89 ? 16.978 1.244 -10.948 1.00 63.59 89 TYR A O 1
ATOM 728 N N . GLU A 1 90 ? 16.868 1.825 -8.787 1.00 63.44 90 GLU A N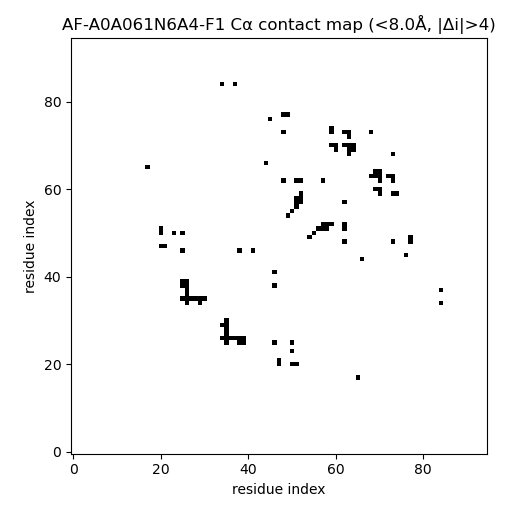 1
ATOM 729 C CA . GLU A 1 90 ? 18.208 2.432 -8.697 1.00 63.44 90 GLU A CA 1
ATOM 730 C C . GLU A 1 90 ? 19.346 1.465 -9.042 1.00 63.44 90 GLU A C 1
ATOM 732 O O . GLU A 1 90 ? 20.281 1.844 -9.739 1.00 63.44 90 GLU A O 1
ATOM 737 N N . ARG A 1 91 ? 19.247 0.183 -8.658 1.00 58.72 91 ARG A N 1
ATOM 738 C CA . ARG A 1 91 ? 20.273 -0.836 -8.964 1.00 58.72 91 ARG A CA 1
ATOM 739 C C . ARG A 1 91 ? 20.556 -1.055 -10.457 1.00 58.72 91 ARG A C 1
ATOM 741 O O . ARG A 1 91 ? 21.487 -1.788 -10.768 1.00 58.72 91 ARG A O 1
ATOM 748 N N . ARG A 1 92 ? 19.738 -0.521 -11.368 1.00 52.59 92 ARG A N 1
ATOM 749 C CA . ARG A 1 92 ? 19.883 -0.728 -12.817 1.00 52.59 92 ARG A CA 1
ATOM 750 C C . ARG A 1 92 ? 20.055 0.544 -13.639 1.00 52.59 92 ARG A C 1
ATOM 752 O O . ARG A 1 92 ? 20.406 0.414 -14.797 1.00 52.59 92 ARG A O 1
ATOM 759 N N . ASN A 1 93 ? 19.834 1.728 -13.068 1.00 53.56 93 ASN A N 1
ATOM 760 C CA . ASN A 1 93 ? 20.144 2.990 -13.754 1.00 53.56 93 ASN A CA 1
ATOM 761 C C . ASN A 1 93 ? 21.636 3.363 -13.629 1.00 53.56 93 ASN A C 1
ATOM 763 O O . ASN A 1 93 ? 22.029 4.458 -14.008 1.00 53.56 93 ASN A O 1
ATOM 767 N N . TRP A 1 94 ? 22.446 2.451 -13.079 1.00 43.47 94 TRP A N 1
ATOM 768 C CA . TRP A 1 94 ? 23.905 2.526 -12.983 1.00 43.47 94 TRP A CA 1
ATOM 769 C C . TRP A 1 94 ? 24.593 1.411 -13.802 1.00 43.47 94 TRP A C 1
ATOM 771 O O . TRP A 1 94 ? 25.664 0.934 -13.437 1.00 43.47 94 TRP A O 1
ATOM 781 N N . GLN A 1 95 ? 23.964 0.927 -14.877 1.00 39.78 95 GLN A N 1
ATOM 782 C CA . GLN A 1 95 ? 24.608 0.050 -15.863 1.00 39.78 95 GLN A CA 1
ATOM 783 C C . GLN A 1 95 ? 24.326 0.540 -17.274 1.00 39.78 95 GLN A C 1
ATOM 785 O O . GLN A 1 95 ? 23.152 0.888 -17.530 1.00 39.78 95 GLN A O 1
#

Foldseek 3Di:
DDDPPPPPPPPPPPPPPLPPQQPDQPLVVDPPNVLSVLSVPDDSLLSSLCCCCVVVVHQLCVSCVSVVHDSVVSVVSVVVSVVVVVVVVVVPVVD

Radius of gyration: 19.31 Å; Cα contacts (8 Å, |Δi|>4): 58; chains: 1; bounding box: 66×49×31 Å

Solvent-accessible surface area (backbone atoms only — not comparable to full-atom values): 5950 Å² total; per-residue (Å²): 142,82,82,83,82,79,76,79,77,74,78,76,75,72,75,75,75,86,70,86,58,84,80,74,68,64,36,74,77,38,91,46,68,67,56,16,56,54,47,66,71,49,51,72,67,56,46,33,52,51,42,36,40,76,74,66,68,43,49,50,55,60,49,11,64,76,65,75,50,53,41,65,57,45,49,54,51,52,52,52,52,50,50,54,52,50,58,64,52,58,74,53,79,79,111

pLDDT: mean 72.34, std 15.46, range [39.78, 91.69]

Secondary structure (DSSP, 8-state):
----------------TTSTTSS--GGGG-SSHHHHHHHHTS-HHHHHHHHHHHHS---HHHHHHHHTS-HHHHHHHHHHHHHHHHHHHHTTTT-